Protein AF-A0A5D0WT12-F1 (afdb_monomer)

Radius of gyration: 17.5 Å; Cα contacts (8 Å, |Δi|>4): 130; chains: 1; bounding box: 44×26×51 Å

Mean predicted aligned error: 4.97 Å

Foldseek 3Di:
DLLVVLLVVLVVVLVVVVVVCVVVVNPPAPDHDDPCQSVLSSLLSSLQSLLLSLLLLLLDCLLVVDPVVSVVVSVVLVVLLQCVVVVCVVPVVSVVVSVVHQVNNVLVVLPPPPRTDDPVSVPVSSCSSNVNSVVSVVVSVVSNVVRDD

Organism: NCBI:txid52694

Solvent-accessible surface area (backbone atoms only — not comparable to full-atom values): 8098 Å² total; per-residue (Å²): 109,59,54,58,55,22,46,54,50,22,52,48,65,50,49,53,61,52,52,53,19,59,76,50,77,52,66,72,48,99,56,83,87,47,72,60,45,54,56,54,48,39,52,46,34,41,30,49,22,46,26,51,30,26,55,58,55,51,43,32,53,79,77,30,75,51,60,70,57,22,53,52,50,48,51,49,43,54,53,43,13,54,44,43,60,63,49,33,69,81,40,61,79,50,54,79,62,49,72,80,33,58,68,50,31,63,40,53,60,66,47,75,85,50,95,68,77,46,74,79,70,41,49,61,44,44,48,53,27,47,53,54,21,48,53,38,45,54,51,38,53,54,52,55,71,72,48,80,124

pLDDT: mean 89.34, std 7.19, range [54.94, 96.75]

Sequence (149 aa):
MLLIIGLVMSVIGILYPMILNSVNNGHLFTRSLQFDDIAIGFGLHCSLAFLGAMTGAFFHPRIIKNRKMAVLLLFFVTVMGISKGALAGYFPQTRLITWVFPPVFEILASFTKLEYFALPAMALPATLAIAYGLVLMIGQIQLLKHTKF

Structure (mmCIF, N/CA/C/O backbone):
data_AF-A0A5D0WT12-F1
#
_entry.id   AF-A0A5D0WT12-F1
#
loop_
_atom_site.group_PDB
_atom_site.id
_atom_site.type_symbol
_atom_site.label_atom_id
_atom_site.label_alt_id
_atom_site.label_comp_id
_atom_site.label_asym_id
_atom_site.label_entity_id
_atom_site.label_seq_id
_atom_site.pdbx_PDB_ins_code
_atom_site.Cartn_x
_atom_site.Cartn_y
_atom_site.Cartn_z
_atom_site.occupancy
_atom_site.B_iso_or_equiv
_atom_site.auth_seq_id
_atom_site.auth_comp_id
_atom_site.auth_asym_id
_atom_site.auth_atom_id
_atom_site.pdbx_PDB_model_num
ATOM 1 N N . MET A 1 1 ? 6.844 -2.375 15.495 1.00 79.31 1 MET A N 1
ATOM 2 C CA . MET A 1 1 ? 7.068 -3.769 15.048 1.00 79.31 1 MET A CA 1
ATOM 3 C C . MET A 1 1 ? 6.544 -4.009 13.633 1.00 79.31 1 MET A C 1
ATOM 5 O O . MET A 1 1 ? 7.365 -4.287 12.774 1.00 79.31 1 MET A O 1
ATOM 9 N N . LEU A 1 2 ? 5.243 -3.827 13.346 1.00 89.44 2 LEU A N 1
ATOM 10 C CA . LEU A 1 2 ? 4.684 -4.061 11.996 1.00 89.44 2 LEU A CA 1
ATOM 11 C C . LEU A 1 2 ? 5.360 -3.238 10.883 1.00 89.44 2 LEU A C 1
ATOM 13 O O . LEU A 1 2 ? 5.645 -3.786 9.829 1.00 89.44 2 LEU A O 1
ATOM 17 N N . LEU A 1 3 ? 5.692 -1.965 11.132 1.00 91.44 3 LEU A N 1
ATOM 18 C CA . LEU A 1 3 ? 6.409 -1.130 10.153 1.00 91.44 3 LEU A CA 1
ATOM 19 C C . LEU A 1 3 ? 7.822 -1.637 9.837 1.00 91.44 3 LEU A C 1
ATOM 21 O O . LEU A 1 3 ? 8.245 -1.571 8.692 1.00 91.44 3 LEU A O 1
ATOM 25 N N . ILE A 1 4 ? 8.535 -2.171 10.834 1.00 93.88 4 ILE A N 1
ATOM 26 C CA . ILE A 1 4 ? 9.883 -2.728 10.638 1.00 93.88 4 ILE A CA 1
ATOM 27 C C . ILE A 1 4 ? 9.790 -3.982 9.771 1.00 93.88 4 ILE A C 1
ATOM 29 O O . ILE A 1 4 ? 10.531 -4.112 8.805 1.00 93.88 4 ILE A O 1
A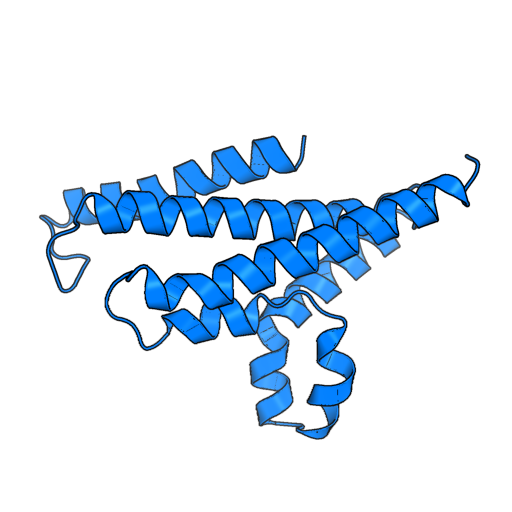TOM 33 N N . ILE A 1 5 ? 8.837 -4.869 10.078 1.00 94.31 5 ILE A N 1
ATOM 34 C CA . ILE A 1 5 ? 8.561 -6.056 9.257 1.00 94.31 5 ILE A CA 1
ATOM 35 C C . ILE A 1 5 ? 8.206 -5.628 7.832 1.00 94.31 5 ILE A C 1
ATOM 37 O O . ILE A 1 5 ? 8.759 -6.164 6.881 1.00 94.31 5 ILE A O 1
ATOM 41 N N . GLY A 1 6 ? 7.337 -4.628 7.684 1.00 94.00 6 GLY A N 1
ATOM 42 C CA . GLY A 1 6 ? 6.972 -4.068 6.390 1.00 94.00 6 GLY A CA 1
ATOM 43 C C . GLY A 1 6 ? 8.183 -3.566 5.603 1.00 94.00 6 GLY A C 1
ATOM 44 O O . GLY A 1 6 ? 8.327 -3.915 4.441 1.00 94.00 6 GLY A O 1
ATOM 45 N N . LEU A 1 7 ? 9.094 -2.829 6.242 1.00 94.62 7 LEU A N 1
ATOM 46 C CA . LEU A 1 7 ? 10.314 -2.322 5.610 1.00 94.62 7 LEU A CA 1
ATOM 47 C C . LEU A 1 7 ? 11.269 -3.449 5.192 1.00 94.62 7 LEU A C 1
ATOM 49 O O . LEU A 1 7 ? 11.813 -3.411 4.093 1.00 94.62 7 LEU A O 1
ATOM 53 N N . VAL A 1 8 ? 11.426 -4.484 6.020 1.00 95.94 8 VAL A N 1
ATOM 54 C CA . VAL A 1 8 ? 12.197 -5.685 5.656 1.00 95.94 8 VAL A CA 1
ATOM 55 C C . VAL A 1 8 ? 11.563 -6.389 4.453 1.00 95.94 8 VAL A C 1
ATOM 57 O O . VAL A 1 8 ? 12.261 -6.735 3.503 1.00 95.94 8 VAL A O 1
ATOM 60 N N . MET A 1 9 ? 10.236 -6.542 4.443 1.00 94.62 9 MET A N 1
ATOM 61 C CA . MET A 1 9 ? 9.516 -7.129 3.310 1.00 94.62 9 MET A CA 1
ATOM 62 C C . MET A 1 9 ? 9.615 -6.263 2.048 1.00 94.62 9 MET A C 1
ATOM 64 O O . MET A 1 9 ? 9.678 -6.814 0.955 1.00 94.62 9 MET A O 1
ATOM 68 N N . SER A 1 10 ? 9.693 -4.935 2.172 1.00 95.50 10 SER A N 1
ATOM 69 C CA . SER A 1 10 ? 9.954 -4.028 1.047 1.00 95.50 10 SER A CA 1
ATOM 70 C C . SER A 1 10 ? 11.327 -4.261 0.426 1.00 95.50 10 SER A C 1
ATOM 72 O O . SER A 1 10 ? 11.446 -4.303 -0.795 1.00 95.50 10 SER A O 1
ATOM 74 N N . VAL A 1 11 ? 12.359 -4.455 1.255 1.00 95.94 11 VAL A N 1
ATOM 75 C CA . VAL A 1 11 ? 13.706 -4.800 0.774 1.00 95.94 11 VAL A CA 1
ATOM 76 C C . VAL A 1 11 ? 13.667 -6.131 0.024 1.00 95.94 11 VAL A C 1
ATOM 78 O O . VAL A 1 11 ? 14.157 -6.216 -1.098 1.00 95.94 11 VAL A O 1
ATOM 81 N N . ILE A 1 12 ? 13.022 -7.151 0.595 1.00 95.62 12 ILE A N 1
ATOM 82 C CA . ILE A 1 12 ? 12.875 -8.463 -0.054 1.00 95.62 12 ILE A CA 1
ATOM 83 C C . ILE A 1 12 ? 12.101 -8.344 -1.376 1.00 95.62 12 ILE A C 1
ATOM 85 O O . ILE A 1 12 ? 12.504 -8.944 -2.371 1.00 95.62 12 ILE A O 1
ATOM 89 N N . GLY A 1 13 ? 11.033 -7.543 -1.406 1.00 92.31 13 GLY A N 1
ATOM 90 C CA . GLY A 1 13 ? 10.199 -7.316 -2.588 1.00 92.31 13 GLY A CA 1
ATOM 91 C C . GLY A 1 13 ? 10.955 -6.712 -3.771 1.00 92.31 13 GLY A C 1
ATOM 92 O O . GLY A 1 13 ? 10.601 -6.988 -4.912 1.00 92.31 13 GLY A O 1
ATOM 93 N N . ILE A 1 14 ? 12.025 -5.959 -3.508 1.00 94.19 14 ILE A N 1
ATOM 94 C CA . ILE A 1 14 ? 12.919 -5.407 -4.532 1.00 94.19 14 ILE A CA 1
ATOM 95 C C . ILE A 1 14 ? 14.060 -6.369 -4.868 1.00 94.19 14 ILE A C 1
ATOM 97 O O . ILE A 1 14 ? 14.362 -6.587 -6.040 1.00 94.19 14 ILE A O 1
ATOM 101 N N . LEU A 1 15 ? 14.672 -6.997 -3.862 1.00 94.56 15 LEU A N 1
ATOM 102 C CA . LEU A 1 15 ? 15.784 -7.921 -4.085 1.00 94.56 15 LEU A CA 1
ATOM 103 C C . LEU A 1 15 ? 15.365 -9.155 -4.889 1.00 94.56 15 LEU A C 1
ATOM 105 O O . LEU A 1 15 ? 16.122 -9.596 -5.749 1.00 94.56 15 LEU A O 1
ATOM 109 N N . TYR A 1 16 ? 14.170 -9.698 -4.647 1.00 93.75 16 TYR A N 1
ATOM 110 C CA . TYR A 1 16 ? 13.683 -10.888 -5.345 1.00 93.75 16 TYR A CA 1
ATOM 111 C C . TYR A 1 16 ? 13.662 -10.728 -6.881 1.00 93.75 16 TYR A C 1
ATOM 113 O O . TYR A 1 16 ? 14.354 -11.496 -7.558 1.00 93.75 16 TYR A O 1
ATOM 121 N N . PRO A 1 17 ? 12.955 -9.737 -7.463 1.00 91.50 17 PRO A N 1
ATOM 122 C CA . PRO A 1 17 ? 12.964 -9.535 -8.909 1.00 91.50 17 PRO A CA 1
ATOM 123 C C . PRO A 1 17 ? 14.341 -9.122 -9.450 1.00 91.50 17 PRO A C 1
ATOM 125 O O . PRO A 1 17 ? 14.676 -9.488 -10.574 1.00 91.50 17 PRO A O 1
ATOM 128 N N . MET A 1 18 ? 15.169 -8.414 -8.672 1.00 92.94 18 MET A N 1
ATOM 129 C CA . MET A 1 18 ? 16.533 -8.058 -9.089 1.00 92.94 18 MET A CA 1
ATOM 130 C C . MET A 1 18 ? 17.438 -9.286 -9.240 1.00 92.94 18 MET A C 1
ATOM 132 O O . MET A 1 18 ? 18.126 -9.425 -10.252 1.00 92.94 18 MET A O 1
ATOM 136 N N . ILE A 1 19 ? 17.423 -10.190 -8.255 1.00 94.19 19 ILE A N 1
ATOM 137 C CA . ILE A 1 19 ? 18.190 -11.440 -8.298 1.00 94.19 19 ILE A CA 1
ATOM 138 C C . ILE A 1 19 ? 17.699 -12.298 -9.463 1.00 94.19 19 ILE A C 1
ATOM 140 O O . ILE A 1 19 ? 18.512 -12.786 -10.246 1.00 94.19 19 ILE A O 1
ATOM 144 N N . LEU A 1 20 ? 16.380 -12.429 -9.624 1.00 93.62 20 LEU A N 1
ATOM 145 C CA . LEU A 1 20 ? 15.794 -13.210 -10.711 1.00 93.62 20 LEU A CA 1
ATOM 146 C C . LEU A 1 20 ? 16.163 -12.643 -12.091 1.00 93.62 20 LEU A C 1
ATOM 148 O O . LEU A 1 20 ? 16.480 -13.402 -13.002 1.00 93.62 20 LEU A O 1
ATOM 152 N N . ASN A 1 21 ? 16.189 -11.316 -12.242 1.00 94.19 21 ASN A N 1
ATOM 153 C CA . ASN A 1 21 ? 16.633 -10.677 -13.477 1.00 94.19 21 ASN A CA 1
ATOM 154 C C . ASN A 1 21 ? 18.117 -10.942 -13.767 1.00 94.19 21 ASN A C 1
ATOM 156 O O . ASN A 1 21 ? 18.468 -11.213 -14.911 1.00 94.19 21 ASN A O 1
ATOM 160 N N . SER A 1 22 ? 18.972 -10.914 -12.741 1.00 91.25 22 SER A N 1
ATOM 161 C CA . SER A 1 22 ? 20.402 -11.228 -12.873 1.00 91.25 22 SER A CA 1
ATOM 162 C C . SER A 1 22 ? 20.632 -12.677 -13.319 1.00 91.25 22 SER A C 1
ATOM 164 O O . SER A 1 22 ? 21.370 -12.927 -14.268 1.00 91.25 22 SER A O 1
ATOM 166 N N . VAL A 1 23 ? 19.926 -13.630 -12.701 1.00 94.38 23 VAL A N 1
ATOM 167 C CA . VAL A 1 23 ? 19.988 -15.059 -13.062 1.00 94.38 23 VAL A CA 1
ATOM 168 C C . VAL A 1 23 ? 19.476 -15.309 -14.488 1.00 94.38 23 VAL A C 1
ATOM 170 O O . VAL A 1 23 ? 20.003 -16.169 -15.186 1.00 94.38 23 VAL A O 1
ATOM 173 N N . ASN A 1 24 ? 18.502 -14.521 -14.953 1.00 93.12 24 ASN A N 1
ATOM 174 C CA . ASN A 1 24 ? 17.958 -14.588 -16.313 1.00 93.12 24 ASN A CA 1
ATOM 175 C C . ASN A 1 24 ? 18.736 -13.737 -17.338 1.00 93.12 24 ASN A C 1
ATOM 177 O O . ASN A 1 24 ? 18.187 -13.403 -18.387 1.00 93.12 24 ASN A O 1
ATOM 181 N N . ASN A 1 25 ? 19.988 -13.355 -17.056 1.00 90.25 25 ASN A N 1
ATOM 182 C CA . ASN A 1 25 ? 20.832 -12.532 -17.937 1.00 90.25 25 ASN A CA 1
ATOM 183 C C . ASN A 1 25 ? 20.178 -11.203 -18.377 1.00 90.25 25 ASN A C 1
ATOM 185 O O . ASN A 1 25 ? 20.432 -10.707 -19.470 1.00 90.25 25 ASN A O 1
ATOM 189 N N . GLY A 1 26 ? 19.314 -10.624 -17.541 1.00 87.38 26 GLY A N 1
ATOM 190 C CA . GLY A 1 26 ? 18.615 -9.372 -17.837 1.00 87.38 26 GLY A CA 1
ATOM 191 C C . GLY A 1 26 ? 17.343 -9.514 -18.679 1.00 87.38 26 GLY A C 1
ATOM 192 O O . GLY A 1 26 ? 16.756 -8.498 -19.036 1.00 87.38 26 GLY A O 1
ATOM 193 N N . HIS A 1 27 ? 16.898 -10.737 -18.986 1.00 88.69 27 HIS A N 1
ATOM 194 C CA . HIS A 1 27 ? 15.722 -10.988 -19.830 1.00 88.69 27 HIS A CA 1
ATOM 195 C C . HIS A 1 27 ? 14.394 -11.092 -19.061 1.00 88.69 27 HIS A C 1
ATOM 197 O O . HIS A 1 27 ? 13.382 -11.472 -19.647 1.00 88.69 27 HIS A O 1
ATOM 203 N N . LEU A 1 28 ? 14.365 -10.787 -17.756 1.00 87.38 28 LEU A N 1
ATOM 204 C CA . LEU A 1 28 ? 13.112 -10.815 -16.989 1.00 87.38 28 LEU A CA 1
ATOM 205 C C . LEU A 1 28 ? 12.205 -9.622 -17.331 1.00 87.38 28 LEU A C 1
ATOM 207 O O . LEU A 1 28 ? 10.984 -9.748 -17.288 1.00 87.38 28 LEU A O 1
ATOM 211 N N . PHE A 1 29 ? 12.799 -8.473 -17.652 1.00 86.44 29 PHE A N 1
ATOM 212 C CA . PHE A 1 29 ? 12.089 -7.235 -17.967 1.00 86.44 29 PHE A CA 1
ATOM 213 C C . PHE A 1 29 ? 12.217 -6.882 -19.451 1.00 86.44 29 PHE A C 1
ATOM 215 O O . PHE A 1 29 ? 13.160 -7.290 -20.124 1.00 86.44 29 PHE A O 1
ATOM 222 N N . THR A 1 30 ? 11.272 -6.088 -19.963 1.00 85.00 30 THR A N 1
ATOM 223 C CA . THR A 1 30 ? 11.262 -5.625 -21.364 1.00 85.00 30 THR A CA 1
ATOM 224 C C . THR A 1 30 ? 12.377 -4.624 -21.673 1.00 85.00 30 THR A C 1
ATOM 226 O O . THR A 1 30 ? 12.754 -4.454 -22.831 1.00 85.00 30 THR A O 1
ATOM 229 N N . ARG A 1 31 ? 12.926 -3.973 -20.640 1.00 86.94 31 ARG A N 1
ATOM 230 C CA . ARG A 1 31 ? 14.047 -3.031 -20.720 1.00 86.94 31 ARG A CA 1
ATOM 231 C C . ARG A 1 31 ? 15.063 -3.291 -19.611 1.00 86.94 31 ARG A C 1
ATOM 233 O O . ARG A 1 31 ? 14.751 -3.937 -18.611 1.00 86.94 31 ARG A O 1
ATOM 240 N N . SER A 1 32 ? 16.262 -2.730 -19.760 1.00 87.62 32 SER A N 1
ATOM 241 C CA . SER A 1 32 ? 17.273 -2.761 -18.704 1.00 87.62 32 SER A CA 1
ATOM 242 C C . SER A 1 32 ? 16.801 -2.007 -17.460 1.00 87.62 32 SER A C 1
ATOM 244 O O . SER A 1 32 ? 16.213 -0.928 -17.540 1.00 87.62 32 SER A O 1
ATOM 246 N N . LEU A 1 33 ? 17.071 -2.601 -16.300 1.00 88.06 33 LEU A N 1
ATOM 247 C CA . LEU A 1 33 ? 16.643 -2.079 -15.011 1.00 88.06 33 LEU A CA 1
ATOM 248 C C . LEU A 1 33 ? 17.511 -0.877 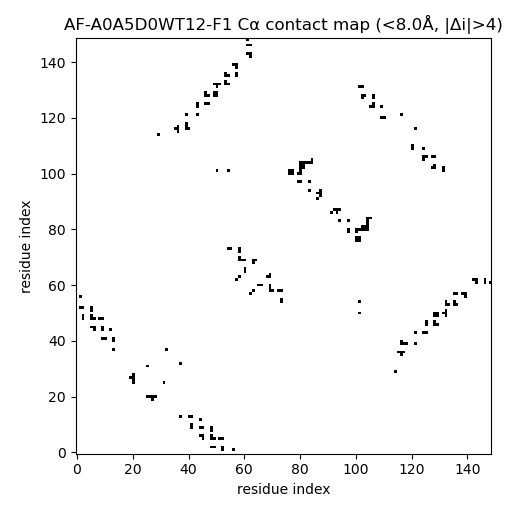-14.629 1.00 88.06 33 LEU A C 1
ATOM 250 O O . LEU A 1 33 ? 18.735 -0.996 -14.538 1.00 88.06 33 LEU A O 1
ATOM 254 N N . GLN A 1 34 ? 16.887 0.282 -14.432 1.00 90.31 34 GLN A N 1
ATOM 255 C CA . GLN A 1 34 ? 17.584 1.507 -14.055 1.00 90.31 34 GLN A CA 1
ATOM 256 C C . GLN A 1 34 ? 17.537 1.711 -12.541 1.00 90.31 34 GLN A C 1
ATOM 258 O O . GLN A 1 34 ? 16.656 1.200 -11.852 1.00 90.31 34 GLN A O 1
ATOM 263 N N . PHE A 1 35 ? 18.481 2.493 -12.010 1.00 88.75 35 PHE A N 1
ATOM 264 C CA . PHE A 1 35 ? 18.488 2.846 -10.588 1.00 88.75 35 PHE A CA 1
ATOM 265 C C . PHE A 1 35 ? 17.161 3.483 -10.149 1.00 88.75 35 PHE A C 1
ATOM 267 O O . PHE A 1 35 ? 16.650 3.167 -9.074 1.00 88.75 35 PHE A O 1
ATOM 274 N N . ASP A 1 36 ? 16.574 4.309 -11.016 1.00 88.38 36 ASP A N 1
ATOM 275 C CA . ASP A 1 36 ? 15.286 4.941 -10.762 1.00 88.38 36 ASP A CA 1
ATOM 276 C C . ASP A 1 36 ? 14.182 3.902 -10.543 1.00 88.38 36 ASP A C 1
ATOM 278 O O . ASP A 1 36 ? 13.450 4.035 -9.573 1.00 88.38 36 ASP A O 1
ATOM 282 N N . ASP A 1 37 ? 14.112 2.818 -11.330 1.00 87.50 37 ASP A N 1
ATOM 283 C CA . ASP A 1 37 ? 13.112 1.751 -11.136 1.00 87.50 37 ASP A CA 1
ATOM 284 C C . ASP A 1 37 ? 13.212 1.120 -9.738 1.00 87.50 37 ASP A C 1
ATOM 286 O O . ASP A 1 37 ? 12.194 0.837 -9.103 1.00 87.50 37 ASP A O 1
ATOM 290 N N . ILE A 1 38 ? 14.440 0.937 -9.238 1.00 90.81 38 ILE A N 1
ATOM 291 C CA . ILE A 1 38 ? 14.711 0.380 -7.904 1.00 90.81 38 ILE A CA 1
ATOM 292 C C . ILE A 1 38 ? 14.246 1.356 -6.827 1.00 90.81 38 ILE A C 1
ATOM 294 O O . ILE A 1 38 ? 13.509 0.968 -5.922 1.00 90.81 38 ILE A O 1
ATOM 298 N N . ALA A 1 39 ? 14.679 2.615 -6.906 1.00 90.56 39 ALA A N 1
ATOM 299 C CA . ALA A 1 39 ? 14.392 3.621 -5.889 1.00 90.56 39 ALA A CA 1
ATOM 300 C C . ALA A 1 39 ? 12.885 3.920 -5.801 1.00 90.56 39 ALA A C 1
ATOM 302 O O . ALA A 1 39 ? 12.297 3.934 -4.717 1.00 90.56 39 ALA A O 1
ATOM 303 N N . ILE A 1 40 ? 12.257 4.099 -6.961 1.00 89.19 40 ILE A N 1
ATOM 304 C CA . ILE A 1 40 ? 10.832 4.380 -7.145 1.00 89.19 40 ILE A CA 1
ATOM 305 C C . ILE A 1 40 ? 10.000 3.165 -6.698 1.00 89.19 40 ILE A C 1
ATOM 307 O O . IL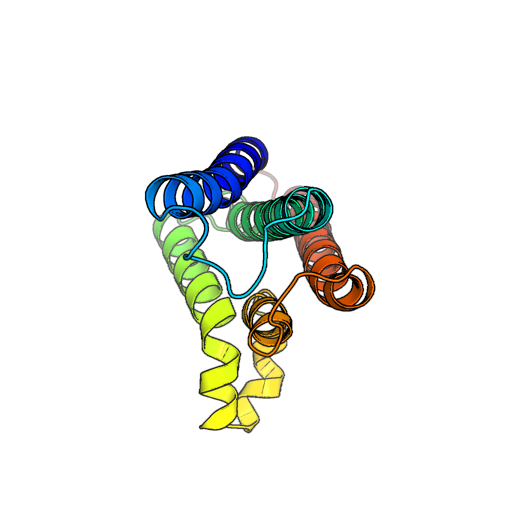E A 1 40 ? 9.103 3.299 -5.860 1.00 89.19 40 ILE A O 1
ATOM 311 N N . GLY A 1 41 ? 10.357 1.954 -7.140 1.00 89.94 41 GLY A N 1
ATOM 312 C CA . GLY A 1 41 ? 9.719 0.714 -6.693 1.00 89.94 41 GLY A CA 1
ATOM 313 C C . GLY A 1 41 ? 9.839 0.492 -5.182 1.00 89.94 41 GLY A C 1
ATOM 314 O O . GLY A 1 41 ? 8.856 0.157 -4.517 1.00 89.94 41 GLY A O 1
ATOM 315 N N . PHE A 1 42 ? 11.015 0.740 -4.599 1.00 92.44 42 PHE A N 1
ATOM 316 C CA . PHE A 1 42 ? 11.231 0.622 -3.156 1.00 92.44 42 PHE A CA 1
ATOM 317 C C . PHE A 1 42 ? 10.360 1.610 -2.368 1.00 92.44 42 PHE A C 1
ATOM 319 O O . PHE A 1 42 ? 9.742 1.232 -1.367 1.00 92.44 42 PHE A O 1
ATOM 326 N N . GLY A 1 43 ? 10.243 2.853 -2.846 1.00 92.06 43 GLY A N 1
ATOM 327 C CA . GLY A 1 43 ? 9.336 3.854 -2.283 1.00 92.06 43 GLY A CA 1
ATOM 328 C C . GLY A 1 43 ? 7.870 3.403 -2.297 1.00 92.06 43 GLY A C 1
ATOM 329 O O . GLY A 1 43 ? 7.154 3.590 -1.304 1.00 92.06 43 GLY A O 1
ATOM 330 N N . LEU A 1 44 ? 7.433 2.729 -3.371 1.00 91.12 44 LEU A N 1
ATOM 331 C CA . LEU A 1 44 ? 6.092 2.132 -3.449 1.00 91.12 44 LEU A CA 1
ATOM 332 C C . LEU A 1 44 ? 5.903 1.079 -2.366 1.00 91.12 44 LEU A C 1
ATOM 334 O O . LEU A 1 44 ? 4.916 1.105 -1.631 1.00 91.12 44 LEU A O 1
ATOM 338 N N . HIS A 1 45 ? 6.860 0.155 -2.271 1.00 92.81 45 HIS A N 1
ATOM 339 C CA . HIS A 1 45 ? 6.815 -0.931 -1.309 1.00 92.81 45 HIS A CA 1
ATOM 340 C C . HIS A 1 45 ? 6.754 -0.390 0.120 1.00 92.81 45 HIS A C 1
ATOM 342 O O . HIS A 1 45 ? 5.943 -0.860 0.911 1.00 92.81 45 HIS A O 1
ATOM 348 N N . CYS A 1 46 ? 7.524 0.652 0.443 1.00 94.75 46 CYS A N 1
ATOM 349 C CA . CYS A 1 46 ? 7.459 1.320 1.743 1.00 94.75 46 CYS A CA 1
ATOM 350 C C . CYS A 1 46 ? 6.089 1.959 2.012 1.00 94.75 46 CYS A C 1
ATOM 352 O O . CYS A 1 46 ? 5.552 1.825 3.112 1.00 94.75 46 CYS A O 1
ATOM 354 N N . SER A 1 47 ? 5.490 2.600 1.007 1.00 94.38 47 SER A N 1
ATOM 355 C CA . SER A 1 47 ? 4.157 3.207 1.121 1.00 94.38 47 SER A CA 1
ATOM 356 C C . SER A 1 47 ? 3.067 2.148 1.346 1.00 94.38 47 SER A C 1
ATOM 358 O O . SER A 1 47 ? 2.204 2.304 2.212 1.00 94.38 47 SER A O 1
ATOM 360 N N . LEU A 1 48 ? 3.136 1.024 0.627 1.00 94.06 48 LEU A N 1
ATOM 361 C CA . LEU A 1 48 ? 2.244 -0.125 0.811 1.00 94.06 48 LEU A CA 1
ATOM 362 C C . LEU A 1 48 ? 2.473 -0.831 2.153 1.00 94.06 48 LEU A C 1
ATOM 364 O O . LEU A 1 48 ? 1.511 -1.227 2.810 1.00 94.06 48 LEU A O 1
ATOM 368 N N . ALA A 1 49 ? 3.724 -0.947 2.597 1.00 95.62 49 ALA A N 1
ATOM 369 C CA . ALA A 1 49 ? 4.075 -1.480 3.908 1.00 95.62 49 ALA A CA 1
ATOM 370 C C . ALA A 1 49 ? 3.488 -0.620 5.035 1.00 95.62 49 ALA A C 1
ATOM 372 O O . ALA A 1 49 ? 2.944 -1.160 6.000 1.00 95.62 49 ALA A O 1
ATOM 373 N N . PHE A 1 50 ? 3.538 0.709 4.899 1.00 96.19 50 PHE A N 1
ATOM 374 C CA . PHE A 1 50 ? 2.873 1.633 5.814 1.00 96.19 50 PHE A CA 1
ATOM 375 C C . PHE A 1 50 ? 1.354 1.420 5.831 1.00 96.19 50 PHE A C 1
ATOM 377 O O . PHE A 1 50 ? 0.785 1.208 6.904 1.00 96.19 50 PHE A O 1
ATOM 384 N N . LEU A 1 51 ? 0.705 1.389 4.662 1.00 96.50 51 LEU A N 1
ATOM 385 C CA . LEU A 1 51 ? -0.735 1.137 4.542 1.00 96.50 51 LEU A CA 1
ATOM 386 C C . LEU A 1 51 ? -1.143 -0.194 5.198 1.00 96.50 51 LEU A C 1
ATOM 388 O O . LEU A 1 51 ? -2.097 -0.244 5.979 1.00 96.50 51 LEU A O 1
ATOM 392 N N . GLY A 1 52 ? -0.405 -1.269 4.915 1.00 94.88 52 GLY A N 1
ATOM 393 C CA . GLY A 1 52 ? -0.639 -2.592 5.491 1.00 94.88 52 GLY A CA 1
ATOM 394 C C . GLY A 1 52 ? -0.442 -2.611 7.006 1.00 94.88 52 GLY A C 1
ATOM 395 O O . GLY A 1 52 ? -1.271 -3.163 7.731 1.00 94.88 52 GLY A O 1
ATOM 396 N N . ALA A 1 53 ? 0.603 -1.948 7.508 1.00 95.19 53 ALA A N 1
ATOM 397 C CA . ALA A 1 53 ? 0.859 -1.836 8.940 1.00 95.19 53 ALA A CA 1
ATOM 398 C C . ALA A 1 53 ? -0.252 -1.066 9.666 1.00 95.19 53 ALA A C 1
ATOM 400 O O . ALA A 1 53 ? -0.684 -1.509 10.728 1.00 95.19 53 ALA A O 1
ATOM 401 N N . MET A 1 54 ? -0.735 0.048 9.103 1.00 95.81 54 MET A N 1
ATOM 402 C CA . MET A 1 54 ? -1.835 0.822 9.694 1.00 95.81 54 MET A CA 1
ATOM 403 C C . MET A 1 54 ? -3.155 0.052 9.641 1.00 95.81 54 MET A C 1
ATOM 405 O O . MET A 1 54 ? -3.892 0.038 10.623 1.00 95.81 54 MET A O 1
ATOM 409 N N . THR A 1 55 ? -3.414 -0.668 8.545 1.00 94.75 55 THR A N 1
ATOM 410 C CA . THR A 1 55 ? -4.581 -1.558 8.432 1.00 94.75 55 THR A CA 1
ATOM 411 C C . THR A 1 55 ? -4.538 -2.628 9.517 1.00 94.75 55 THR A C 1
ATOM 413 O O . THR A 1 55 ? -5.482 -2.750 10.288 1.00 94.75 55 THR A O 1
ATOM 416 N N . GLY A 1 56 ? -3.425 -3.351 9.662 1.00 92.88 56 GLY A N 1
ATOM 417 C CA . GLY A 1 56 ? -3.272 -4.364 10.710 1.00 92.88 56 GLY A CA 1
ATOM 418 C C . GLY A 1 56 ? -3.366 -3.792 12.127 1.00 92.88 56 GLY A C 1
ATOM 419 O O . GLY A 1 56 ? -3.990 -4.393 13.001 1.00 92.88 56 GLY A O 1
ATOM 420 N N . ALA A 1 57 ? -2.790 -2.610 12.358 1.00 92.00 57 ALA A N 1
ATOM 421 C CA . ALA A 1 57 ? -2.836 -1.934 13.651 1.00 92.00 57 ALA A CA 1
ATOM 422 C C . ALA A 1 57 ? -4.256 -1.474 14.029 1.00 92.00 57 ALA A C 1
ATOM 424 O O . ALA A 1 57 ? -4.609 -1.491 15.208 1.00 92.00 57 ALA A O 1
ATOM 425 N N . PHE A 1 58 ? -5.099 -1.123 13.057 1.00 91.69 58 PHE A N 1
ATOM 426 C CA . PHE A 1 58 ? -6.490 -0.746 13.307 1.00 91.69 58 PHE A CA 1
ATOM 427 C C . PHE A 1 58 ? -7.312 -1.892 13.928 1.00 91.69 58 PHE A C 1
ATOM 429 O O . PHE A 1 58 ? -8.140 -1.661 14.806 1.00 91.69 58 PHE A O 1
ATOM 436 N N . PHE A 1 59 ? -7.015 -3.146 13.572 1.00 90.38 59 PHE A N 1
ATOM 437 C CA . PHE A 1 59 ? -7.656 -4.342 14.141 1.00 90.38 59 PHE A CA 1
ATOM 438 C C . PHE A 1 59 ? -6.990 -4.825 15.449 1.00 90.38 59 PHE A C 1
ATOM 440 O O . PHE A 1 59 ? -7.096 -5.992 15.821 1.00 90.38 59 PHE A O 1
ATOM 447 N N . HIS A 1 60 ? -6.290 -3.950 16.181 1.00 82.44 60 HIS A N 1
ATOM 448 C CA . HIS A 1 60 ? -5.609 -4.316 17.426 1.00 82.44 60 HIS A CA 1
ATOM 449 C C . HIS A 1 60 ? -6.592 -4.810 18.517 1.00 82.44 60 HIS A C 1
ATOM 451 O O . HIS A 1 60 ? -7.683 -4.249 18.649 1.00 82.44 60 HIS A O 1
ATOM 457 N N . PRO A 1 61 ? -6.207 -5.771 19.389 1.00 78.31 61 PRO A N 1
ATOM 458 C CA . PRO A 1 61 ? -7.089 -6.331 20.424 1.00 78.31 61 PRO A CA 1
ATOM 459 C C . PRO A 1 61 ? -7.725 -5.332 21.404 1.00 78.31 61 PRO A C 1
ATOM 461 O O . PRO A 1 61 ? -8.738 -5.636 22.024 1.00 78.31 61 PRO A O 1
ATOM 464 N N . ARG A 1 62 ? -7.140 -4.138 21.556 1.00 81.19 62 ARG A N 1
ATOM 465 C CA . ARG A 1 62 ? -7.720 -3.046 22.366 1.00 81.19 62 ARG A CA 1
ATOM 466 C C . ARG A 1 62 ? -8.955 -2.414 21.719 1.00 81.19 62 ARG A C 1
ATOM 468 O O . ARG A 1 62 ? -9.839 -1.951 22.424 1.00 81.19 62 ARG A O 1
ATOM 475 N N . ILE A 1 63 ? -9.015 -2.416 20.390 1.00 83.56 63 ILE A N 1
ATOM 476 C CA . ILE A 1 63 ? -10.172 -1.941 19.623 1.00 83.56 63 ILE A CA 1
ATOM 477 C C . ILE A 1 63 ? -11.157 -3.101 19.438 1.00 83.56 63 ILE A C 1
ATOM 479 O O . ILE A 1 63 ? -12.360 -2.939 19.617 1.00 83.56 63 ILE A O 1
ATOM 483 N N . ILE A 1 64 ? -10.644 -4.303 19.154 1.00 87.75 64 ILE A N 1
ATOM 484 C CA . ILE A 1 64 ? -11.446 -5.512 18.949 1.00 87.75 64 ILE A CA 1
ATOM 485 C C . ILE A 1 64 ? -11.075 -6.560 19.996 1.00 87.75 64 ILE A C 1
ATOM 487 O O . ILE A 1 64 ? -10.144 -7.341 19.810 1.00 87.75 64 ILE A O 1
ATOM 491 N N . LYS A 1 65 ? -11.843 -6.613 21.091 1.00 85.50 65 LYS A N 1
ATOM 492 C CA . LYS A 1 65 ? -11.553 -7.478 22.254 1.00 85.50 65 LYS A CA 1
ATOM 493 C C . LYS A 1 65 ? -11.358 -8.955 21.887 1.00 85.50 65 LYS A C 1
ATOM 495 O O . LYS A 1 65 ? -10.509 -9.638 22.458 1.00 85.50 65 LYS A O 1
ATOM 500 N N . ASN A 1 66 ? -12.132 -9.462 20.924 1.00 91.88 66 ASN A N 1
ATOM 501 C CA . ASN A 1 66 ? -12.017 -10.843 20.462 1.00 91.88 66 ASN A CA 1
ATOM 502 C C . ASN A 1 66 ? -10.918 -10.984 19.396 1.00 91.88 66 ASN A C 1
ATOM 504 O O . ASN A 1 66 ? -11.111 -10.620 18.236 1.00 91.88 66 ASN A O 1
ATOM 508 N N . ARG A 1 67 ? -9.794 -11.605 19.775 1.00 88.81 67 ARG A N 1
ATOM 509 C CA . ARG A 1 67 ? -8.643 -11.834 18.884 1.00 88.81 67 ARG A CA 1
ATOM 510 C C . ARG A 1 67 ? -8.989 -12.624 17.619 1.00 88.81 67 ARG A C 1
ATOM 512 O O . ARG A 1 67 ? -8.476 -12.297 16.556 1.00 88.81 67 ARG A O 1
ATOM 519 N N . LYS A 1 68 ? -9.858 -13.640 17.706 1.00 92.69 68 LYS A N 1
ATOM 520 C CA . LYS A 1 68 ? -10.263 -14.434 16.530 1.00 92.69 68 LYS A CA 1
ATOM 521 C C . LYS A 1 68 ? -11.040 -13.570 15.537 1.00 92.69 68 LYS A C 1
ATOM 523 O O . LYS A 1 68 ? -10.789 -13.630 14.339 1.00 92.69 68 LYS A O 1
ATOM 528 N N . MET A 1 69 ? -11.935 -12.728 16.053 1.00 93.44 69 MET A N 1
ATOM 529 C CA . MET A 1 69 ? -12.707 -11.793 15.237 1.00 93.44 69 MET A CA 1
ATOM 530 C C . MET A 1 69 ? -11.814 -10.725 14.600 1.00 93.44 69 MET A C 1
ATOM 532 O O . MET A 1 69 ? -11.983 -10.424 13.427 1.00 93.44 69 MET A O 1
ATOM 536 N N . ALA A 1 70 ? -10.832 -10.198 15.338 1.00 92.56 70 ALA A N 1
ATOM 537 C CA . ALA A 1 70 ? -9.866 -9.237 14.811 1.00 92.56 70 ALA A CA 1
ATOM 538 C C . ALA A 1 70 ? -9.090 -9.795 13.608 1.00 92.56 70 ALA A C 1
ATOM 540 O O . ALA A 1 70 ? -9.000 -9.138 12.574 1.00 92.56 70 ALA A O 1
ATOM 541 N N . VAL A 1 71 ? -8.586 -11.029 13.720 1.00 92.56 71 VAL A N 1
ATOM 542 C CA . VAL A 1 71 ? -7.870 -11.706 12.627 1.00 92.56 71 VAL A CA 1
ATOM 543 C C . VAL A 1 71 ? -8.795 -11.971 11.438 1.00 92.56 71 VAL A C 1
ATOM 545 O O . VAL A 1 71 ? -8.403 -11.712 10.303 1.00 92.56 71 VAL A O 1
ATOM 548 N N . LEU A 1 72 ? -10.024 -12.439 11.682 1.00 95.19 72 LEU A N 1
ATOM 549 C CA . LEU A 1 72 ? -10.992 -12.712 10.617 1.00 95.19 72 LEU A CA 1
ATOM 550 C C . LEU A 1 72 ? -11.381 -11.438 9.855 1.00 95.19 72 LEU A C 1
ATOM 552 O O . LEU A 1 72 ? -11.436 -11.447 8.628 1.00 95.19 72 LEU A O 1
ATOM 556 N N . LEU A 1 73 ? -11.620 -10.339 10.574 1.00 94.19 73 LEU A N 1
ATOM 557 C CA . LEU A 1 73 ? -11.946 -9.051 9.970 1.00 94.19 73 LEU A CA 1
ATOM 558 C C . LEU A 1 73 ? -10.762 -8.471 9.201 1.00 94.19 73 LEU A C 1
ATOM 560 O O . LEU A 1 73 ? -10.956 -7.991 8.090 1.00 94.19 73 LEU A O 1
ATOM 564 N N . LEU A 1 74 ? -9.545 -8.557 9.747 1.00 94.44 74 LEU A N 1
ATOM 565 C CA . LEU A 1 74 ? -8.342 -8.136 9.034 1.00 94.44 74 LEU A CA 1
ATOM 566 C C . LEU A 1 74 ? -8.181 -8.927 7.732 1.00 94.44 74 LEU A C 1
ATOM 568 O O . LEU A 1 74 ? -8.012 -8.326 6.676 1.00 94.44 74 LEU A O 1
ATOM 572 N N . PHE A 1 75 ? -8.305 -10.256 7.792 1.00 94.38 75 PHE A N 1
ATOM 573 C CA . PHE A 1 75 ? -8.260 -11.116 6.611 1.00 94.38 75 PHE A CA 1
ATOM 574 C C . PHE A 1 75 ? -9.318 -10.712 5.578 1.00 94.38 75 PHE A C 1
ATOM 576 O O . PHE A 1 75 ? -8.990 -10.503 4.411 1.00 94.38 75 PHE A O 1
ATOM 583 N N . PHE A 1 76 ? -10.569 -10.532 6.011 1.00 95.06 76 PHE A N 1
ATOM 584 C CA . PHE A 1 76 ? -11.659 -10.095 5.142 1.00 95.06 76 PHE A CA 1
ATOM 585 C C . PHE A 1 76 ? -11.360 -8.740 4.486 1.00 95.06 76 PHE A C 1
ATOM 587 O O . PHE A 1 76 ? -11.471 -8.611 3.270 1.00 95.06 76 PHE A O 1
ATOM 594 N N . VAL A 1 77 ? -10.918 -7.746 5.260 1.00 95.38 77 VAL A N 1
ATOM 595 C CA . VAL A 1 77 ? -10.571 -6.409 4.756 1.00 95.38 77 VAL A CA 1
ATOM 596 C C . VAL A 1 77 ? -9.410 -6.463 3.767 1.00 95.38 77 VAL A C 1
ATOM 598 O O . VAL A 1 77 ? -9.452 -5.768 2.754 1.00 95.38 77 VAL A O 1
ATOM 601 N N . THR A 1 78 ? -8.398 -7.297 4.009 1.00 93.69 78 THR A N 1
ATOM 602 C CA . THR A 1 78 ? -7.282 -7.493 3.075 1.00 93.69 78 THR A CA 1
ATOM 603 C C . THR A 1 78 ? -7.750 -8.121 1.765 1.00 93.69 78 THR A C 1
ATOM 605 O O . THR A 1 78 ? -7.428 -7.601 0.697 1.00 93.69 78 THR A O 1
ATOM 608 N N . VAL A 1 79 ? -8.547 -9.192 1.829 1.00 94.69 79 VAL A N 1
ATOM 609 C CA . VAL A 1 79 ? -9.103 -9.845 0.634 1.00 94.69 79 VAL A CA 1
ATOM 610 C C . VAL A 1 79 ? -9.964 -8.863 -0.155 1.00 94.69 79 VAL A C 1
ATOM 612 O O . VAL A 1 79 ? -9.779 -8.723 -1.363 1.00 94.69 79 VAL A O 1
ATOM 615 N N . MET A 1 80 ? -10.853 -8.133 0.522 1.00 94.56 80 MET A N 1
ATOM 616 C CA . MET A 1 80 ? -11.713 -7.131 -0.104 1.00 94.56 80 MET A CA 1
ATOM 617 C C . MET A 1 80 ? -10.925 -5.957 -0.685 1.00 94.56 80 MET A C 1
ATOM 619 O O . MET A 1 80 ? -11.261 -5.486 -1.767 1.00 94.56 80 MET A O 1
ATOM 623 N N . GLY A 1 81 ? -9.852 -5.506 -0.030 1.00 93.38 81 GLY A N 1
ATOM 624 C CA . GLY A 1 81 ? -8.988 -4.440 -0.542 1.00 93.38 81 GLY A CA 1
ATOM 625 C C . GLY A 1 81 ? -8.357 -4.774 -1.897 1.00 93.38 81 GLY A C 1
ATOM 626 O O . GLY A 1 81 ? -8.172 -3.877 -2.718 1.00 93.38 81 GLY A O 1
ATOM 627 N N . ILE A 1 82 ? -8.080 -6.057 -2.152 1.00 92.69 82 ILE A N 1
ATOM 628 C CA . ILE A 1 82 ? -7.515 -6.549 -3.417 1.00 92.69 82 ILE A CA 1
ATOM 629 C C . ILE A 1 82 ? -8.620 -6.869 -4.436 1.00 92.69 82 ILE A C 1
ATOM 631 O O . ILE A 1 82 ? -8.483 -6.549 -5.613 1.00 92.69 82 ILE A O 1
ATOM 635 N N . SER A 1 83 ? -9.725 -7.490 -4.012 1.00 92.00 83 SER A N 1
ATOM 636 C CA . SER A 1 83 ? -10.751 -8.021 -4.924 1.00 92.00 83 SER A CA 1
ATOM 637 C C . SER A 1 83 ? -11.885 -7.045 -5.256 1.00 92.00 83 SER A C 1
ATOM 639 O O . SER A 1 83 ? -12.639 -7.290 -6.202 1.00 92.00 83 SER A O 1
ATOM 641 N N . LYS A 1 84 ? -12.006 -5.920 -4.534 1.00 90.94 84 LYS A N 1
ATOM 642 C CA . LYS A 1 84 ? -13.118 -4.966 -4.695 1.00 90.94 84 LYS A CA 1
ATOM 643 C C . LYS A 1 84 ? -13.332 -4.479 -6.124 1.00 90.94 84 LYS A C 1
ATOM 645 O O . LYS A 1 84 ? -14.473 -4.277 -6.527 1.00 90.94 84 LYS A O 1
ATOM 650 N N . GLY A 1 85 ? -12.264 -4.317 -6.902 1.00 88.69 85 GLY A N 1
ATOM 651 C CA . GLY A 1 85 ? -12.371 -3.877 -8.288 1.00 88.69 85 GLY A CA 1
ATOM 652 C C . GLY A 1 85 ? -13.035 -4.906 -9.196 1.00 88.69 85 GLY A C 1
ATOM 653 O O . GLY A 1 85 ? -13.900 -4.553 -9.994 1.00 88.69 85 GLY A O 1
ATOM 654 N N . ALA A 1 86 ? -12.694 -6.186 -9.022 1.00 88.31 86 ALA A N 1
ATOM 655 C CA . ALA A 1 86 ? -13.354 -7.277 -9.731 1.00 88.31 86 ALA A CA 1
ATOM 656 C C . ALA A 1 86 ? -14.834 -7.369 -9.327 1.00 88.31 86 ALA A C 1
ATOM 658 O O . ALA A 1 86 ? -15.706 -7.459 -10.190 1.00 88.31 86 ALA A O 1
ATOM 659 N N . LEU A 1 87 ? -15.133 -7.252 -8.027 1.00 89.50 87 LEU A N 1
ATOM 660 C CA . LEU A 1 87 ? -16.508 -7.273 -7.524 1.00 89.50 87 LEU A CA 1
ATOM 661 C C . LEU A 1 87 ? -17.352 -6.125 -8.097 1.00 89.50 87 LEU A C 1
ATOM 663 O O . LEU A 1 87 ? -18.478 -6.348 -8.530 1.00 89.50 87 LEU A O 1
ATOM 667 N N . ALA A 1 88 ? -16.789 -4.919 -8.171 1.00 88.75 88 ALA A N 1
ATOM 668 C CA . ALA A 1 88 ? -17.434 -3.750 -8.759 1.00 88.75 88 ALA A CA 1
ATOM 669 C C . ALA A 1 88 ? -17.649 -3.856 -10.281 1.00 88.75 88 ALA A C 1
ATOM 671 O O . ALA A 1 88 ? -18.428 -3.076 -10.836 1.00 88.75 88 ALA A O 1
ATOM 672 N N . GLY A 1 89 ? -16.948 -4.774 -10.956 1.00 87.50 89 GLY A N 1
ATOM 673 C CA . GLY A 1 89 ? -17.180 -5.125 -12.357 1.00 87.50 89 GLY A CA 1
ATOM 674 C C . GLY A 1 89 ? -18.435 -5.979 -12.550 1.00 87.50 89 GLY A C 1
ATOM 675 O O . GLY A 1 89 ? -19.210 -5.710 -13.461 1.00 87.50 89 GLY A O 1
ATOM 676 N N . TYR A 1 90 ? -18.670 -6.953 -11.664 1.00 90.56 90 TYR A N 1
ATOM 677 C CA . TYR A 1 90 ? -19.861 -7.816 -11.704 1.00 90.56 90 TYR A CA 1
ATOM 678 C C . TYR A 1 90 ? -21.096 -7.170 -11.060 1.00 90.56 90 TYR A C 1
ATOM 680 O O . TYR A 1 90 ? -22.206 -7.317 -11.563 1.00 90.56 90 TYR A O 1
ATOM 688 N N . PHE A 1 91 ? -20.906 -6.435 -9.962 1.00 90.00 91 PHE A N 1
ATOM 689 C CA . PHE A 1 91 ? -21.968 -5.796 -9.184 1.00 90.00 91 PHE A CA 1
ATOM 690 C C . PHE A 1 91 ? -21.638 -4.313 -8.947 1.00 90.00 91 PHE A C 1
ATOM 692 O O . PHE A 1 91 ? -21.059 -3.961 -7.911 1.00 90.00 91 PHE A O 1
ATOM 699 N N . PRO A 1 92 ? -22.001 -3.410 -9.876 1.00 88.56 92 PRO A N 1
ATOM 700 C CA . PRO A 1 92 ? -21.624 -1.995 -9.815 1.00 88.56 92 PRO A CA 1
ATOM 701 C C . PRO A 1 92 ? -22.077 -1.260 -8.546 1.00 88.56 92 PRO A C 1
ATOM 703 O O . PRO A 1 92 ? -21.407 -0.327 -8.106 1.00 88.56 92 PRO A O 1
ATOM 706 N N . GLN A 1 93 ? -23.173 -1.698 -7.919 1.00 88.00 93 GLN A N 1
ATOM 707 C CA . GLN A 1 93 ? -23.708 -1.121 -6.681 1.00 88.00 93 GLN A CA 1
ATOM 708 C C . GLN A 1 93 ? -22.723 -1.245 -5.509 1.00 88.00 93 GLN A C 1
ATOM 710 O O . GLN A 1 93 ? -22.746 -0.429 -4.588 1.00 88.00 93 GLN A O 1
ATOM 715 N N . THR A 1 94 ? -21.820 -2.231 -5.550 1.00 86.75 94 THR A N 1
ATOM 716 C CA . THR A 1 94 ? -20.835 -2.451 -4.481 1.00 86.75 94 THR A CA 1
ATOM 717 C C . THR A 1 94 ? -19.804 -1.323 -4.388 1.00 86.75 94 THR A C 1
ATOM 719 O O . THR A 1 94 ? -19.255 -1.103 -3.308 1.00 86.75 94 THR A O 1
ATOM 722 N N . ARG A 1 95 ? -19.613 -0.526 -5.454 1.00 83.50 95 ARG A N 1
ATOM 723 C CA . ARG A 1 95 ? -18.673 0.612 -5.491 1.00 83.50 95 ARG A CA 1
ATOM 724 C C . ARG A 1 95 ? -18.846 1.577 -4.318 1.00 83.50 95 ARG A C 1
ATOM 726 O O . ARG A 1 95 ? -17.849 2.032 -3.765 1.00 83.50 95 ARG A O 1
ATOM 733 N N . LEU A 1 96 ? -20.085 1.826 -3.892 1.00 81.81 96 LEU A N 1
ATOM 734 C CA . LEU A 1 96 ? -20.391 2.746 -2.791 1.00 81.81 96 LEU A CA 1
ATOM 735 C C . LEU A 1 96 ? -19.785 2.297 -1.453 1.00 81.81 96 LEU A C 1
ATOM 737 O O . LEU A 1 96 ? -19.333 3.124 -0.670 1.00 81.81 96 LEU A O 1
ATOM 741 N N . ILE A 1 97 ? -19.742 0.988 -1.199 1.00 84.00 97 ILE A N 1
ATOM 742 C CA . ILE A 1 97 ? -19.285 0.427 0.081 1.00 84.00 97 ILE A CA 1
ATOM 743 C C . ILE A 1 97 ? -17.780 0.120 0.033 1.00 84.00 97 ILE A C 1
ATOM 745 O O . ILE A 1 97 ? -17.101 0.108 1.058 1.00 84.00 97 ILE A O 1
ATOM 749 N N . THR A 1 98 ? -17.219 -0.069 -1.165 1.00 84.12 98 THR A N 1
ATOM 750 C CA . THR A 1 98 ? -15.812 -0.468 -1.333 1.00 84.12 98 THR A CA 1
ATOM 751 C C . THR A 1 98 ? -14.782 0.564 -0.870 1.00 84.12 98 THR A C 1
ATOM 753 O O . THR A 1 98 ? -13.616 0.215 -0.682 1.00 84.12 98 THR A O 1
ATOM 756 N N . TRP A 1 99 ? -15.204 1.809 -0.634 1.00 85.00 99 TRP A N 1
ATOM 757 C CA . TRP A 1 99 ? -14.342 2.873 -0.116 1.00 85.00 99 TRP A CA 1
ATOM 758 C C . TRP A 1 99 ? -13.894 2.635 1.333 1.00 85.00 99 TRP A C 1
ATOM 760 O O . TRP A 1 99 ? -12.868 3.156 1.762 1.00 85.00 99 TRP A O 1
ATOM 770 N N . VAL A 1 100 ? -14.624 1.791 2.073 1.00 89.81 100 VAL A N 1
ATOM 771 C CA . VAL A 1 100 ? -14.242 1.359 3.425 1.00 89.81 100 VAL A CA 1
ATOM 772 C C . VAL A 1 100 ? -12.985 0.492 3.402 1.00 89.81 100 VAL A C 1
ATOM 774 O O . VAL A 1 100 ? -12.270 0.453 4.396 1.00 89.81 100 VAL A O 1
ATOM 777 N N . PHE A 1 101 ? -12.681 -0.188 2.294 1.00 93.81 101 PHE A N 1
ATOM 778 C CA . PHE A 1 101 ? -11.514 -1.062 2.205 1.00 93.81 101 PHE A CA 1
ATOM 779 C C . PHE A 1 101 ? -10.261 -0.306 1.740 1.00 93.81 101 PHE A C 1
ATOM 781 O O . PHE A 1 101 ? -10.375 0.624 0.934 1.00 93.81 101 PHE A O 1
ATOM 788 N N . PRO A 1 102 ? -9.061 -0.741 2.174 1.00 94.19 102 PRO A N 1
ATOM 789 C CA . PRO A 1 102 ? -7.798 -0.165 1.732 1.00 94.19 102 PRO A CA 1
ATOM 790 C C . PRO A 1 102 ? -7.708 -0.077 0.199 1.00 94.19 102 PRO A C 1
ATOM 792 O O . PRO A 1 102 ? -8.149 -1.007 -0.487 1.00 94.19 102 PRO A O 1
ATOM 795 N N . PRO A 1 103 ? -7.112 0.991 -0.365 1.00 94.12 103 PRO A N 1
ATOM 796 C CA . PRO A 1 103 ? -7.072 1.238 -1.807 1.00 94.12 103 PRO A CA 1
ATOM 797 C C . PRO A 1 103 ? -6.025 0.383 -2.548 1.00 94.12 103 PRO A C 1
ATOM 799 O O . PRO A 1 103 ? -5.322 0.861 -3.434 1.00 94.12 103 PRO A O 1
ATOM 802 N N . VAL A 1 104 ? -5.874 -0.889 -2.161 1.00 93.62 104 VAL A N 1
ATOM 803 C CA . VAL A 1 104 ? -4.850 -1.790 -2.713 1.00 93.62 104 VAL A CA 1
ATOM 804 C C . VAL A 1 104 ? -5.148 -2.109 -4.176 1.00 93.62 104 VAL A C 1
ATOM 806 O O . VAL A 1 104 ? -4.240 -2.050 -5.000 1.00 93.62 104 VAL A O 1
ATOM 809 N N . PHE A 1 105 ? -6.410 -2.383 -4.521 1.00 92.25 105 PHE A N 1
ATOM 810 C CA . PHE A 1 105 ? -6.815 -2.602 -5.908 1.00 92.25 105 PHE A CA 1
ATOM 811 C C . PHE A 1 105 ? -6.492 -1.402 -6.805 1.00 92.25 105 PHE A C 1
ATOM 813 O O .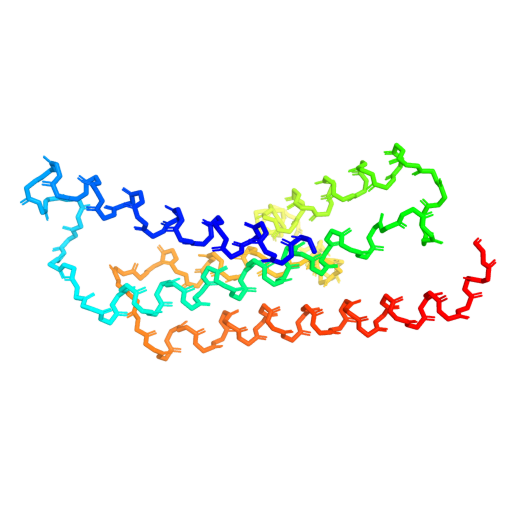 PHE A 1 105 ? -5.917 -1.591 -7.868 1.00 92.25 105 PHE A O 1
ATOM 820 N N . GLU A 1 106 ? -6.827 -0.175 -6.399 1.00 90.50 106 GLU A N 1
ATOM 821 C CA . GLU A 1 106 ? -6.585 1.029 -7.204 1.00 90.50 106 GLU A CA 1
ATOM 822 C C . GLU A 1 106 ? -5.088 1.279 -7.407 1.00 90.50 106 GLU A C 1
ATOM 824 O O . GLU A 1 106 ? -4.657 1.635 -8.507 1.00 90.50 106 GLU A O 1
ATOM 829 N N . ILE A 1 107 ? -4.289 1.036 -6.364 1.00 91.56 107 ILE A N 1
ATOM 830 C CA . ILE A 1 107 ? -2.829 1.091 -6.439 1.00 91.56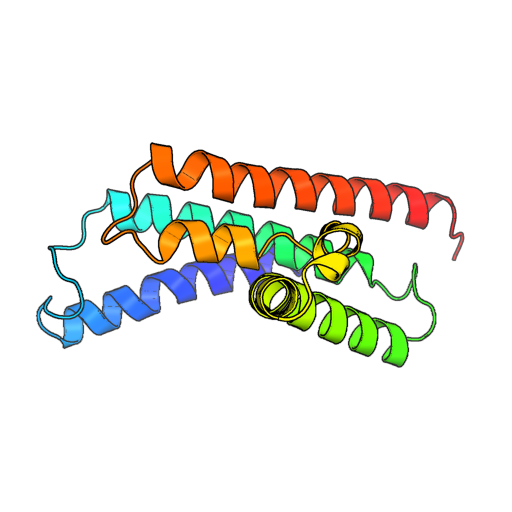 107 ILE A CA 1
ATOM 831 C C . ILE A 1 107 ? -2.324 0.067 -7.463 1.00 91.56 107 ILE A C 1
ATOM 833 O O . ILE A 1 107 ? -1.616 0.447 -8.388 1.00 91.56 107 ILE A O 1
ATOM 837 N N . LEU A 1 108 ? -2.731 -1.203 -7.366 1.00 88.88 108 LEU A N 1
ATOM 838 C CA . LEU A 1 108 ? -2.318 -2.258 -8.303 1.00 88.88 108 LEU A CA 1
ATOM 839 C C . LEU A 1 108 ? -2.791 -1.989 -9.742 1.00 88.88 108 LEU A C 1
ATOM 841 O O . LEU A 1 108 ? -2.033 -2.184 -10.695 1.00 88.88 108 LEU A O 1
ATOM 845 N N . ALA A 1 109 ? -4.023 -1.501 -9.901 1.00 88.12 109 ALA A N 1
ATOM 846 C CA . ALA A 1 109 ? -4.628 -1.153 -11.185 1.00 88.12 109 ALA A CA 1
ATOM 847 C C . ALA A 1 109 ? -3.860 -0.035 -11.908 1.00 88.12 109 ALA A C 1
ATOM 849 O O . ALA A 1 109 ? -3.808 -0.007 -13.137 1.00 88.12 109 ALA A O 1
ATOM 850 N N . SER A 1 110 ? -3.232 0.868 -11.148 1.00 87.06 110 SER A N 1
ATOM 851 C CA . SER A 1 110 ? -2.435 1.970 -11.698 1.00 87.06 110 SER A CA 1
ATOM 852 C C . SER A 1 110 ? -1.158 1.486 -12.392 1.00 87.06 110 SER A C 1
ATOM 854 O O . SER A 1 110 ? -0.651 2.176 -13.271 1.00 87.06 110 SER A O 1
ATOM 856 N N . PHE A 1 111 ? -0.664 0.291 -12.047 1.00 82.31 111 PHE A N 1
ATOM 857 C CA . PHE A 1 111 ? 0.560 -0.281 -12.620 1.00 82.31 111 PHE A CA 1
ATOM 858 C C . PHE A 1 111 ? 0.307 -1.363 -13.669 1.00 82.31 111 PHE A C 1
ATOM 860 O O . PHE A 1 111 ? 1.211 -1.694 -14.424 1.00 82.31 111 PHE A O 1
ATOM 867 N N . THR A 1 112 ? -0.911 -1.899 -13.784 1.00 79.50 112 THR A N 1
ATOM 868 C CA . THR A 1 112 ? -1.189 -3.062 -14.656 1.00 79.50 112 THR A CA 1
ATOM 869 C C . THR A 1 112 ? -1.035 -2.770 -16.151 1.00 79.50 112 THR A C 1
ATOM 871 O O . THR A 1 112 ? -0.990 -3.697 -16.952 1.00 79.50 112 THR A O 1
ATOM 874 N N . LYS A 1 113 ? -0.986 -1.490 -16.536 1.00 74.25 113 LYS A N 1
ATOM 875 C CA . LYS A 1 113 ? -0.810 -1.034 -17.924 1.00 74.25 113 LYS A CA 1
ATOM 876 C C . LYS A 1 113 ? 0.540 -0.355 -18.168 1.00 74.25 113 LYS A C 1
ATOM 878 O O . LYS A 1 113 ? 0.744 0.196 -19.244 1.00 74.25 113 LYS A O 1
ATOM 883 N N . LEU A 1 114 ? 1.417 -0.329 -17.166 1.00 77.94 114 LEU A N 1
ATOM 884 C CA . LEU A 1 114 ? 2.711 0.336 -17.246 1.00 77.94 114 LEU A CA 1
ATOM 885 C C . LEU A 1 114 ? 3.814 -0.705 -17.398 1.00 77.94 114 LEU A C 1
ATOM 887 O O . LEU A 1 114 ? 3.851 -1.689 -16.667 1.00 77.94 114 LEU A O 1
ATOM 891 N N . GLU A 1 115 ? 4.729 -0.456 -18.327 1.00 69.25 115 GLU A N 1
ATOM 892 C CA . GLU A 1 115 ? 5.902 -1.312 -18.535 1.00 69.25 115 GLU A CA 1
ATOM 893 C C . GLU A 1 115 ? 7.068 -0.947 -17.602 1.00 69.25 115 GLU A C 1
ATOM 895 O O . GLU A 1 115 ? 7.983 -1.743 -17.409 1.00 69.25 115 GLU A O 1
ATOM 900 N N . TYR A 1 116 ? 7.048 0.253 -17.014 1.00 68.56 116 TYR A N 1
ATOM 901 C CA . TYR A 1 116 ? 8.091 0.751 -16.120 1.00 68.56 116 TYR A CA 1
ATOM 902 C C . TYR A 1 116 ? 7.544 1.757 -15.104 1.00 68.56 116 TYR A C 1
ATOM 904 O O . TYR A 1 116 ? 6.459 2.323 -15.274 1.00 68.56 116 TYR A O 1
ATOM 912 N N . PHE A 1 117 ? 8.310 1.999 -14.039 1.00 69.19 117 PHE A N 1
ATOM 913 C CA . PHE A 1 117 ? 7.914 2.936 -12.998 1.00 69.19 117 PHE A CA 1
ATOM 914 C C . PHE A 1 117 ? 8.365 4.359 -13.347 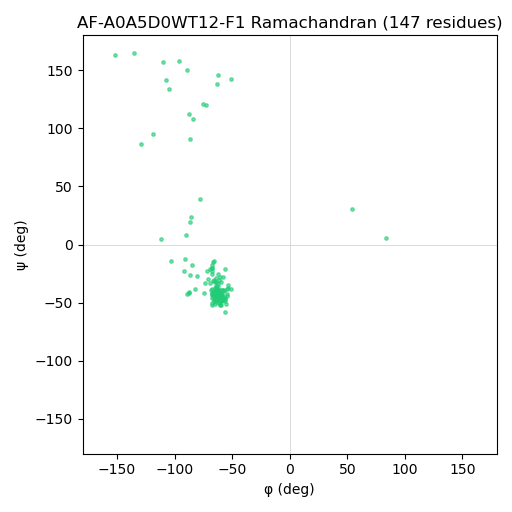1.00 69.19 117 PHE A C 1
ATOM 916 O O . PHE A 1 117 ? 9.551 4.671 -13.350 1.00 69.19 117 PHE A O 1
ATOM 923 N N . ALA A 1 118 ? 7.403 5.244 -13.612 1.00 72.25 118 ALA A N 1
ATOM 924 C CA . ALA A 1 118 ? 7.644 6.673 -13.788 1.00 72.25 118 ALA A CA 1
ATOM 925 C C . ALA A 1 118 ? 7.125 7.461 -12.578 1.00 72.25 118 ALA A C 1
ATOM 927 O O . ALA A 1 118 ? 6.046 7.179 -12.053 1.00 72.25 118 ALA A O 1
ATOM 928 N N . LEU A 1 119 ? 7.858 8.499 -12.170 1.00 72.31 119 LEU A N 1
ATOM 929 C CA . LEU A 1 119 ? 7.522 9.330 -11.007 1.00 72.31 119 LEU A CA 1
ATOM 930 C C . LEU A 1 119 ? 6.093 9.926 -11.058 1.00 72.31 119 LEU A C 1
ATOM 932 O O . LEU A 1 119 ? 5.383 9.842 -10.055 1.00 72.31 119 LEU A O 1
ATOM 936 N N . PRO A 1 120 ? 5.598 10.438 -12.207 1.00 77.62 120 PRO A N 1
ATOM 937 C CA . PRO A 1 120 ? 4.218 10.922 -12.310 1.00 77.62 120 PRO A CA 1
ATOM 938 C C . PRO A 1 120 ? 3.174 9.816 -12.124 1.00 77.62 120 PRO A C 1
ATOM 940 O O . PRO A 1 120 ? 2.129 10.043 -11.518 1.00 77.62 120 PRO A O 1
ATOM 943 N N . ALA A 1 121 ? 3.469 8.605 -12.600 1.00 77.56 121 ALA A N 1
ATOM 944 C CA . ALA A 1 121 ? 2.575 7.458 -12.476 1.00 77.56 121 ALA A CA 1
ATOM 945 C C . ALA A 1 121 ? 2.499 6.921 -11.036 1.00 77.56 121 ALA A C 1
ATOM 947 O O . ALA A 1 121 ? 1.507 6.307 -10.651 1.00 77.56 121 ALA A O 1
ATOM 948 N N . MET A 1 122 ? 3.523 7.186 -10.221 1.00 81.75 122 MET A N 1
ATOM 949 C CA . MET A 1 122 ? 3.552 6.823 -8.805 1.00 81.75 122 MET A CA 1
ATOM 950 C C . MET A 1 122 ? 2.801 7.774 -7.883 1.00 81.75 122 MET A C 1
ATOM 952 O O . MET A 1 122 ? 2.395 7.350 -6.799 1.00 81.75 122 MET A O 1
ATOM 956 N N . ALA A 1 123 ? 2.669 9.045 -8.267 1.00 85.44 123 ALA A N 1
ATOM 957 C CA . ALA A 1 123 ? 2.193 10.087 -7.365 1.00 85.44 123 ALA A CA 1
ATOM 958 C C . ALA A 1 123 ? 0.833 9.716 -6.762 1.00 85.44 123 ALA A C 1
ATOM 960 O O . ALA A 1 123 ? 0.685 9.670 -5.544 1.00 85.44 123 ALA A O 1
ATOM 961 N N . LEU A 1 124 ? -0.128 9.341 -7.610 1.00 89.06 124 LEU A N 1
ATOM 962 C CA . LEU A 1 124 ? -1.468 8.978 -7.160 1.00 89.06 124 LEU A CA 1
ATOM 963 C C . LEU A 1 124 ? -1.478 7.709 -6.274 1.00 89.06 124 LEU A C 1
ATOM 965 O O . LEU A 1 124 ? -2.004 7.793 -5.162 1.00 89.06 124 LEU A O 1
ATOM 969 N N . PRO A 1 125 ? -0.878 6.566 -6.672 1.00 91.25 125 PRO A N 1
ATOM 970 C CA . PRO A 1 125 ? -0.781 5.386 -5.810 1.00 91.25 125 PRO A CA 1
ATOM 971 C C . PRO A 1 125 ? -0.132 5.641 -4.444 1.00 91.25 125 PRO A C 1
ATOM 973 O O . PRO A 1 125 ? -0.649 5.192 -3.419 1.00 91.25 125 PRO A O 1
ATOM 976 N N . ALA A 1 126 ? 0.979 6.380 -4.412 1.00 91.75 126 ALA A N 1
ATOM 977 C CA . ALA A 1 126 ? 1.678 6.701 -3.173 1.00 91.75 126 ALA A CA 1
ATOM 978 C C . ALA A 1 126 ? 0.826 7.609 -2.276 1.00 91.75 126 ALA A C 1
ATOM 980 O O . ALA A 1 126 ? 0.683 7.341 -1.081 1.00 91.75 126 ALA A O 1
ATOM 981 N N . THR A 1 127 ? 0.192 8.638 -2.848 1.00 92.69 127 THR A N 1
ATOM 982 C CA . THR A 1 127 ? -0.724 9.514 -2.111 1.00 92.69 127 THR A CA 1
ATOM 983 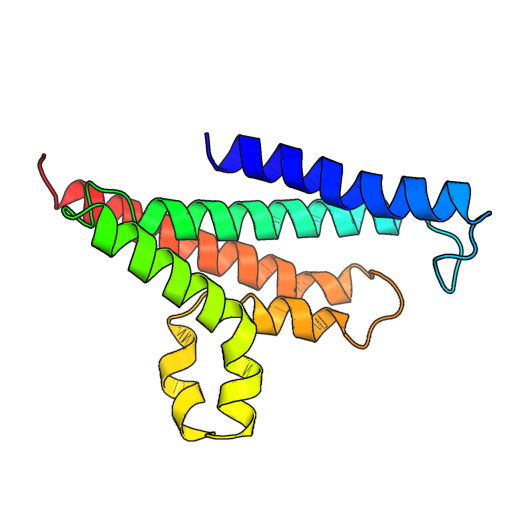C C . THR A 1 127 ? -1.907 8.737 -1.544 1.00 92.69 127 THR A C 1
ATOM 985 O O . THR A 1 127 ? -2.232 8.932 -0.377 1.00 92.69 127 THR A O 1
ATOM 988 N N . LEU A 1 128 ? -2.520 7.825 -2.306 1.00 93.81 128 LEU A N 1
ATOM 989 C CA . LEU A 1 128 ? -3.621 6.989 -1.813 1.00 93.81 128 LEU A CA 1
ATOM 990 C C . LEU A 1 128 ? -3.186 6.111 -0.633 1.00 93.81 128 LEU A C 1
ATOM 992 O O . LEU A 1 128 ? -3.895 6.046 0.373 1.00 93.81 128 LEU A O 1
ATOM 996 N N . ALA A 1 129 ? -2.015 5.474 -0.726 1.00 95.56 129 ALA A N 1
ATOM 997 C CA . ALA A 1 129 ? -1.477 4.642 0.346 1.00 95.56 129 ALA A CA 1
ATOM 998 C C . ALA A 1 129 ? -1.211 5.449 1.626 1.00 95.56 129 ALA A C 1
ATOM 1000 O O . ALA A 1 129 ? -1.631 5.050 2.715 1.00 95.56 129 ALA A O 1
ATOM 1001 N N . ILE A 1 130 ? -0.548 6.602 1.492 1.00 96.00 130 ILE A N 1
ATOM 1002 C CA . ILE A 1 130 ? -0.198 7.471 2.619 1.00 96.00 130 ILE A CA 1
ATOM 1003 C C . ILE A 1 130 ? -1.457 8.086 3.232 1.00 96.00 130 ILE A C 1
ATOM 1005 O O . ILE A 1 130 ? -1.654 7.981 4.440 1.00 96.00 130 ILE A O 1
ATOM 1009 N N . ALA A 1 131 ? -2.332 8.690 2.424 1.00 96.50 131 ALA A N 1
ATOM 1010 C CA . ALA A 1 131 ? -3.533 9.362 2.909 1.00 96.50 131 ALA A CA 1
ATOM 1011 C C . ALA A 1 131 ? -4.457 8.390 3.652 1.00 96.50 131 ALA A C 1
ATOM 1013 O O . ALA A 1 131 ? -4.866 8.667 4.779 1.00 96.50 131 ALA A O 1
ATOM 1014 N N . TYR A 1 132 ? -4.730 7.219 3.070 1.00 96.56 132 TYR A N 1
ATOM 1015 C CA . TYR A 1 132 ? -5.575 6.219 3.718 1.00 96.56 132 TYR A CA 1
ATOM 1016 C C . TYR A 1 132 ? -4.914 5.658 4.988 1.00 96.56 132 TYR A C 1
ATOM 1018 O O . TYR A 1 132 ? -5.569 5.521 6.022 1.00 96.56 132 TYR A O 1
ATOM 1026 N N . GLY A 1 133 ? -3.603 5.391 4.957 1.00 96.69 133 GLY A N 1
ATOM 1027 C CA . GLY A 1 133 ? -2.863 4.953 6.141 1.00 96.69 133 GLY A CA 1
ATOM 1028 C C . GLY A 1 133 ? -2.887 5.983 7.279 1.00 96.69 133 GLY A C 1
ATOM 1029 O O . GLY A 1 133 ? -3.060 5.606 8.437 1.00 96.69 133 GLY A O 1
ATOM 1030 N N . LEU A 1 134 ? -2.796 7.280 6.968 1.00 96.75 134 LEU A N 1
ATOM 1031 C CA . LEU A 1 134 ? -2.927 8.359 7.953 1.00 96.75 134 LEU A CA 1
ATOM 1032 C C . LEU A 1 134 ? -4.334 8.426 8.552 1.00 96.75 134 LEU A C 1
ATOM 1034 O O . LEU A 1 134 ? -4.465 8.566 9.766 1.00 96.75 134 LEU A O 1
ATOM 1038 N N . VAL A 1 135 ? -5.382 8.277 7.736 1.00 96.31 135 VAL A N 1
ATOM 1039 C CA . VAL A 1 135 ? -6.770 8.215 8.227 1.00 96.31 135 VAL A CA 1
ATOM 1040 C C . VAL A 1 135 ? -6.939 7.059 9.214 1.00 96.31 135 VAL A C 1
ATOM 1042 O O . VAL A 1 135 ? -7.474 7.262 10.306 1.00 96.31 135 VAL A O 1
ATOM 1045 N N . LEU A 1 136 ? -6.420 5.872 8.885 1.00 95.31 136 LEU A N 1
ATOM 1046 C CA . LEU A 1 136 ? -6.436 4.724 9.793 1.00 95.31 136 LEU A CA 1
ATOM 1047 C C . LEU A 1 136 ? -5.651 4.988 11.079 1.00 95.31 136 LEU A C 1
ATOM 1049 O O . LEU A 1 136 ? -6.137 4.668 12.160 1.00 95.31 136 LEU A O 1
ATOM 1053 N N . MET A 1 137 ? -4.463 5.586 10.979 1.00 94.69 137 MET A N 1
ATOM 1054 C CA . MET A 1 137 ? -3.632 5.918 12.136 1.00 94.69 137 MET A CA 1
ATOM 1055 C C . MET A 1 137 ? -4.348 6.891 13.080 1.00 94.69 137 MET A C 1
ATOM 1057 O O . MET A 1 137 ? -4.398 6.664 14.289 1.00 94.69 137 MET A O 1
ATOM 1061 N N . ILE A 1 138 ? -4.933 7.962 12.538 1.00 94.94 138 ILE A N 1
ATOM 1062 C CA . ILE A 1 138 ? -5.681 8.958 13.312 1.00 94.94 138 ILE A CA 1
ATOM 1063 C C . ILE A 1 138 ? -6.899 8.304 13.967 1.00 94.94 138 ILE A C 1
ATOM 1065 O O . ILE A 1 138 ? -7.095 8.458 15.174 1.00 94.94 138 ILE A O 1
ATOM 1069 N N . GLY A 1 139 ? -7.676 7.532 13.201 1.00 93.31 139 GLY A N 1
ATOM 1070 C CA . GLY A 1 139 ? -8.833 6.802 13.713 1.00 93.31 139 GLY A CA 1
ATOM 1071 C C . GLY A 1 139 ? -8.450 5.828 14.827 1.00 93.31 139 GLY A C 1
ATOM 1072 O O . GLY A 1 139 ? -9.084 5.807 15.879 1.00 93.31 139 GLY A O 1
ATOM 1073 N N . GLN A 1 140 ? -7.355 5.085 14.655 1.00 92.31 140 GLN A N 1
ATOM 1074 C CA . GLN A 1 140 ? -6.829 4.178 15.671 1.00 92.31 140 GLN A CA 1
ATOM 1075 C C . GLN A 1 140 ? -6.457 4.929 16.957 1.00 92.31 140 GLN A C 1
ATOM 1077 O O . GLN A 1 140 ? -6.851 4.511 18.045 1.00 92.31 140 GLN A O 1
ATOM 1082 N N . ILE A 1 141 ? -5.720 6.041 16.857 1.00 91.81 141 ILE A N 1
ATOM 1083 C CA . ILE A 1 141 ? -5.323 6.850 18.020 1.00 91.81 141 ILE A CA 1
ATOM 1084 C C . ILE A 1 141 ? -6.556 7.391 18.749 1.00 91.81 141 ILE A C 1
ATOM 1086 O O . ILE A 1 141 ? -6.595 7.366 19.978 1.00 91.81 141 ILE A O 1
ATOM 1090 N N . GLN A 1 142 ? -7.565 7.868 18.018 1.00 91.38 142 GLN A N 1
ATOM 1091 C CA . GLN A 1 142 ? -8.809 8.357 18.611 1.00 91.38 142 GLN A CA 1
ATOM 1092 C C . GLN A 1 142 ? -9.561 7.236 19.335 1.00 91.38 142 GLN A C 1
ATOM 1094 O O . GLN A 1 142 ? -9.888 7.389 20.509 1.00 91.38 142 GLN A O 1
ATOM 1099 N N . LEU A 1 143 ? -9.758 6.084 18.691 1.00 89.88 143 LEU A N 1
ATOM 1100 C CA . LEU A 1 143 ? -10.426 4.934 19.307 1.00 89.88 143 LEU A CA 1
ATOM 1101 C C . LEU A 1 143 ? -9.701 4.473 20.575 1.00 89.88 143 LEU A C 1
ATOM 1103 O O . LEU A 1 143 ? -10.339 4.289 21.610 1.00 89.88 143 LEU A O 1
ATOM 1107 N N . LEU A 1 144 ? -8.368 4.387 20.533 1.00 88.94 144 LEU A N 1
ATOM 1108 C CA . LEU A 1 144 ? -7.554 3.995 21.684 1.00 88.94 144 LEU A CA 1
ATOM 1109 C C . LEU A 1 144 ? -7.634 4.982 22.857 1.00 88.94 144 LEU A C 1
ATOM 1111 O O . LEU A 1 144 ? -7.483 4.560 24.001 1.00 88.94 144 LEU A O 1
ATOM 1115 N N . LYS A 1 145 ? -7.885 6.275 22.609 1.00 87.56 145 LYS A N 1
ATOM 1116 C CA . LYS A 1 145 ? -8.123 7.261 23.680 1.00 87.56 145 LYS A CA 1
ATOM 1117 C C . LYS A 1 145 ? -9.457 7.030 24.394 1.00 87.56 145 LYS A C 1
ATOM 1119 O O . LYS A 1 145 ? -9.554 7.296 25.590 1.00 87.56 145 LYS A O 1
ATOM 1124 N N . HIS A 1 146 ? -10.472 6.551 23.674 1.00 80.31 146 HIS A N 1
ATOM 1125 C CA . HIS A 1 146 ? -11.808 6.298 24.221 1.00 80.31 146 HIS A CA 1
ATOM 1126 C C . HIS A 1 146 ? -11.947 4.906 24.853 1.00 80.31 146 HIS A C 1
ATOM 1128 O O . HIS A 1 146 ? -12.738 4.729 25.7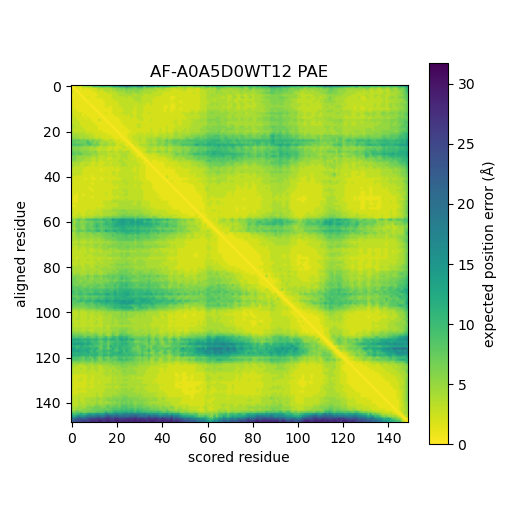78 1.00 80.31 146 HIS A O 1
ATOM 1134 N N . THR A 1 147 ? -11.154 3.926 24.421 1.00 71.25 147 THR A N 1
ATOM 1135 C CA . THR A 1 147 ? -11.082 2.607 25.058 1.00 71.25 147 THR A CA 1
ATOM 1136 C C . THR A 1 147 ? -10.067 2.632 26.203 1.00 71.25 147 THR A C 1
ATOM 1138 O O . THR A 1 147 ? -8.877 2.387 26.000 1.00 71.25 147 THR A O 1
ATOM 1141 N N . LYS A 1 148 ? -10.522 2.942 27.424 1.00 58.78 148 LYS A N 1
ATOM 1142 C CA . LYS A 1 148 ? -9.723 2.700 28.635 1.00 58.78 148 LYS A CA 1
ATOM 1143 C C . LYS A 1 148 ? -9.693 1.192 28.917 1.00 58.78 148 LYS A C 1
ATOM 1145 O O . LYS A 1 148 ? -10.745 0.622 29.187 1.00 58.78 148 LYS A O 1
ATOM 1150 N N . PHE A 1 149 ? -8.479 0.634 28.917 1.00 54.94 149 PHE A N 1
ATOM 1151 C CA . PHE A 1 149 ? -8.109 -0.764 29.200 1.00 54.94 149 PHE A CA 1
ATOM 1152 C C . PHE A 1 149 ? -8.428 -1.781 28.092 1.00 54.94 149 P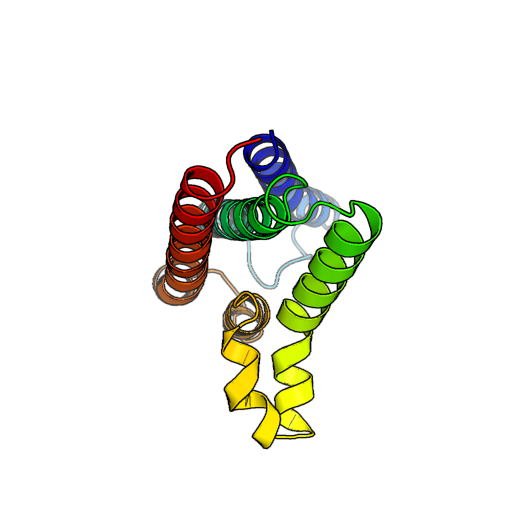HE A C 1
ATOM 1154 O O . PHE A 1 149 ? -9.601 -2.185 27.930 1.00 54.94 149 PHE A O 1
#

Nearest PDB structures (foldseek):
  6xjh-assembly1_A  TM=5.867E-01  e=2.700E+00  Staphylococcus aureus
  8kco-assembly1_C  TM=4.197E-01  e=5.449E+00  Homo sapiens
  6egk-assembly1_A  TM=2.729E-01  e=8.998E+00  Streptomyces clavuligerus

Secondary structure (DSSP, 8-state):
-HHHHHHHHHHHHHHHHHHHHHHTTTTTSSSPPPHHHHHHHHHHHHHHHHHHHHHHHHT-TTTSS-HHHHHHHHHHHHHHHHHHHHHHHH-GGGGGTGGGS-THHHHHHHHTT-SS--HHHHHHHHHHHHHHHHHHHHHHHHHHHH---